Protein AF-A0AAJ2GIG4-F1 (afdb_monomer_lite)

Foldseek 3Di:
DDPDPPDPPPPPPPPPDDPVVVVVVVVVVVCVCPDPVNVVVVPDPDPPPPVVVCCPPVNDPDPVVVVVVVPDPDPPDDD

pLDDT: mean 77.64, std 16.42, range [34.06, 96.06]

Secondary structure (DSSP, 8-state):
---------------PPPHHHHHHHHHHHHHHHTSHHHHHHHTS------GGGGS-TTSSS-HHHHHHHHHS---PPP-

Structure (mmCIF, N/CA/C/O backbone):
data_AF-A0AAJ2GIG4-F1
#
_entry.id   AF-A0AAJ2GIG4-F1
#
loop_
_atom_site.group_PDB
_atom_site.id
_atom_site.type_symbol
_atom_site.label_atom_id
_atom_site.label_alt_id
_atom_site.label_comp_id
_atom_site.label_asym_id
_atom_site.label_entity_id
_atom_site.label_seq_id
_atom_site.pdbx_PDB_ins_code
_atom_site.Cartn_x
_atom_site.Cartn_y
_atom_site.Cartn_z
_atom_site.occupancy
_atom_site.B_iso_or_equiv
_atom_site.auth_seq_id
_atom_site.auth_comp_id
_atom_site.auth_asym_id
_atom_site.auth_atom_id
_atom_site.pdbx_PDB_model_num
ATOM 1 N N . MET A 1 1 ? 16.075 -10.225 5.363 1.00 34.06 1 MET A N 1
ATOM 2 C CA . MET A 1 1 ? 14.656 -10.233 5.770 1.00 34.06 1 MET A CA 1
ATOM 3 C C . MET A 1 1 ? 13.859 -10.026 4.499 1.00 34.06 1 MET A C 1
ATOM 5 O O . MET A 1 1 ? 13.996 -8.971 3.897 1.00 34.06 1 MET A O 1
ATOM 9 N N . ASP A 1 2 ? 13.187 -11.069 4.021 1.00 46.16 2 ASP A N 1
ATOM 10 C CA . ASP A 1 2 ? 12.388 -11.038 2.792 1.00 46.16 2 ASP A CA 1
ATOM 11 C C . ASP A 1 2 ? 10.950 -10.631 3.155 1.00 46.16 2 ASP A C 1
ATOM 13 O O . ASP A 1 2 ? 10.382 -11.174 4.102 1.00 46.16 2 ASP A O 1
ATOM 17 N N . LEU A 1 3 ? 10.414 -9.618 2.469 1.00 54.12 3 LEU A N 1
ATOM 18 C CA . LEU A 1 3 ? 9.098 -9.003 2.714 1.00 54.12 3 LEU A CA 1
ATOM 19 C C . LEU A 1 3 ? 8.132 -9.262 1.548 1.00 54.12 3 LEU A C 1
ATOM 21 O O . LEU A 1 3 ? 7.248 -8.455 1.258 1.00 54.12 3 LEU A O 1
ATOM 25 N N . SER A 1 4 ? 8.314 -10.378 0.850 1.00 51.88 4 SER A N 1
ATOM 26 C CA . SER A 1 4 ? 7.442 -10.785 -0.244 1.00 51.88 4 SER A CA 1
ATOM 27 C C . SER A 1 4 ? 6.057 -11.180 0.287 1.00 51.88 4 SER A C 1
ATOM 29 O O . SER A 1 4 ? 5.835 -12.307 0.721 1.00 51.88 4 SER A O 1
ATOM 31 N N . PHE A 1 5 ? 5.098 -10.249 0.237 1.00 54.25 5 PHE A N 1
ATOM 32 C CA . PHE A 1 5 ? 3.671 -10.534 0.411 1.00 54.25 5 PHE A CA 1
ATOM 33 C C . PHE A 1 5 ? 3.145 -11.231 -0.847 1.00 54.25 5 PHE A C 1
ATOM 35 O O . PHE A 1 5 ? 2.423 -10.645 -1.658 1.00 54.25 5 PHE A O 1
ATOM 42 N N . SER A 1 6 ? 3.535 -12.491 -1.033 1.00 48.41 6 SER A N 1
ATOM 43 C CA . SER A 1 6 ? 2.859 -13.381 -1.967 1.00 48.41 6 SER A CA 1
ATOM 44 C C . SER A 1 6 ? 1.437 -13.566 -1.468 1.00 48.41 6 SER A C 1
ATOM 46 O O . SER A 1 6 ? 1.206 -14.422 -0.630 1.00 48.41 6 SER A O 1
ATOM 48 N N . ARG A 1 7 ? 0.533 -12.731 -2.000 1.00 49.78 7 ARG A N 1
ATOM 49 C CA . ARG A 1 7 ? -0.903 -12.975 -2.152 1.00 49.78 7 ARG A CA 1
ATOM 50 C C . ARG A 1 7 ? -1.615 -13.301 -0.835 1.00 49.78 7 ARG A C 1
ATOM 52 O O . ARG A 1 7 ? -1.424 -14.356 -0.257 1.00 49.78 7 ARG A O 1
ATOM 59 N N . PHE A 1 8 ? -2.521 -12.422 -0.405 1.00 52.94 8 PHE A N 1
ATOM 60 C CA . PHE A 1 8 ? -3.605 -12.821 0.496 1.00 52.94 8 PHE A CA 1
ATOM 61 C C . PHE A 1 8 ? -4.288 -14.061 -0.111 1.00 52.94 8 PHE A C 1
ATOM 63 O O . PHE A 1 8 ? -5.089 -13.939 -1.038 1.00 52.94 8 PHE A O 1
ATOM 70 N N . GLU A 1 9 ? -3.897 -15.255 0.338 1.00 50.72 9 GLU A N 1
ATOM 71 C CA . GLU A 1 9 ? -4.638 -16.487 0.122 1.00 50.72 9 GLU A CA 1
ATOM 72 C C . GLU A 1 9 ? -6.023 -16.216 0.694 1.00 50.72 9 GLU A C 1
ATOM 74 O O . GLU A 1 9 ? -6.191 -15.981 1.890 1.00 50.72 9 GLU A O 1
ATOM 79 N N . ALA A 1 10 ? -7.015 -16.161 -0.189 1.00 53.47 10 ALA A N 1
ATOM 80 C CA . ALA A 1 10 ? -8.413 -16.037 0.179 1.00 53.47 10 ALA A CA 1
ATOM 81 C C . ALA A 1 10 ? -8.941 -17.395 0.667 1.00 53.47 10 ALA A C 1
ATOM 83 O O . ALA A 1 10 ? -10.029 -17.811 0.273 1.00 53.47 10 ALA A O 1
ATOM 84 N N . ASP A 1 11 ? -8.170 -18.100 1.499 1.00 49.56 11 ASP A N 1
ATOM 85 C CA . ASP A 1 11 ? -8.692 -19.233 2.248 1.00 49.56 11 ASP A CA 1
ATOM 86 C C . ASP A 1 11 ? -9.517 -18.661 3.404 1.00 49.56 11 ASP A C 1
ATOM 88 O O . ASP A 1 11 ? -9.042 -18.376 4.504 1.00 49.56 11 ASP A O 1
ATOM 92 N N . ALA A 1 12 ? -10.768 -18.340 3.081 1.00 55.44 12 ALA A N 1
ATOM 93 C CA . ALA A 1 12 ? -11.711 -17.658 3.951 1.00 55.44 12 ALA A CA 1
ATOM 94 C C . ALA A 1 12 ? -12.338 -18.614 4.976 1.00 55.44 12 ALA A C 1
ATOM 96 O O . ALA A 1 12 ? -13.544 -18.559 5.232 1.00 55.44 12 ALA A O 1
ATOM 97 N N . THR A 1 13 ? -11.538 -19.458 5.631 1.00 54.75 13 THR A N 1
ATOM 98 C CA . THR A 1 13 ? -11.913 -19.913 6.970 1.00 54.75 13 THR A CA 1
ATOM 99 C C . THR A 1 13 ? -11.791 -18.703 7.888 1.00 54.75 13 THR A C 1
ATOM 101 O O . THR A 1 13 ? -10.729 -18.420 8.442 1.00 54.75 13 THR A O 1
ATOM 104 N N . VAL A 1 14 ? -12.869 -17.922 7.983 1.00 58.88 14 VAL A N 1
ATOM 105 C CA . VAL A 1 14 ? -12.960 -16.763 8.873 1.00 58.88 14 VAL A CA 1
ATOM 106 C C . VAL A 1 14 ? -12.967 -17.292 10.301 1.00 58.88 14 VAL A C 1
ATOM 108 O O . VAL A 1 14 ? -14.015 -17.535 10.896 1.00 58.88 14 VAL A O 1
ATOM 111 N N . VAL A 1 15 ? -11.779 -17.517 10.855 1.00 64.62 15 VAL A N 1
ATOM 112 C CA . VAL A 1 15 ? -11.632 -17.711 12.291 1.00 64.62 15 VAL A CA 1
ATOM 113 C C . VAL A 1 15 ? -11.988 -16.370 12.916 1.00 64.62 15 VAL A C 1
ATOM 115 O O . VAL A 1 15 ? -11.251 -15.393 12.780 1.00 64.62 15 VAL A O 1
ATOM 118 N N . ALA A 1 16 ? -13.163 -16.300 13.541 1.00 74.62 16 ALA A N 1
ATOM 119 C CA . ALA A 1 16 ? -13.574 -15.117 14.278 1.00 74.62 16 ALA A CA 1
ATOM 120 C C . ALA A 1 16 ? -12.511 -14.828 15.346 1.00 74.62 16 ALA A C 1
ATOM 122 O O . ALA A 1 16 ? -12.269 -15.656 16.228 1.00 74.62 16 ALA A O 1
ATOM 123 N N . LEU A 1 17 ? -11.846 -13.671 15.245 1.00 80.75 17 LEU A N 1
ATOM 124 C CA . LEU A 1 17 ? -10.902 -13.261 16.275 1.00 80.75 17 LEU A CA 1
ATOM 125 C C . LEU A 1 17 ? -11.667 -13.065 17.590 1.00 80.75 17 LEU A C 1
ATOM 127 O O . LEU A 1 17 ? -12.749 -12.469 17.578 1.00 80.75 17 LEU A O 1
ATOM 131 N N . PRO A 1 18 ? -11.100 -13.498 18.728 1.00 90.25 18 PRO A N 1
ATOM 132 C CA . PRO A 1 18 ? -11.596 -13.087 20.031 1.00 90.25 18 PRO A CA 1
ATOM 133 C C . PRO A 1 18 ? -11.761 -11.555 20.083 1.00 90.25 18 PRO A C 1
ATOM 135 O O . PRO A 1 18 ? -10.884 -10.849 19.575 1.00 90.25 18 PRO A O 1
ATOM 138 N N . PRO A 1 19 ? -12.842 -11.021 20.684 1.00 89.50 19 PRO A N 1
ATOM 139 C CA . PRO A 1 19 ? -13.157 -9.590 20.633 1.00 89.50 19 PRO A CA 1
ATOM 140 C C . PRO A 1 19 ? -12.003 -8.678 21.067 1.00 89.50 19 PRO A C 1
ATOM 142 O O . PRO A 1 19 ? -11.679 -7.720 20.368 1.00 89.50 19 PRO A O 1
ATOM 145 N N . ASP A 1 20 ? -11.321 -9.018 22.160 1.00 91.88 20 ASP A N 1
ATOM 146 C CA . ASP A 1 20 ? -10.194 -8.229 22.674 1.00 91.88 20 ASP A CA 1
ATOM 147 C C . ASP A 1 20 ? -9.015 -8.194 21.694 1.00 91.88 20 ASP A C 1
ATOM 149 O O . ASP A 1 20 ? -8.364 -7.162 21.510 1.00 91.88 20 ASP A O 1
ATOM 153 N N . LEU A 1 21 ? -8.767 -9.309 21.003 1.00 89.12 21 LEU A N 1
ATOM 154 C CA . LEU A 1 21 ? -7.730 -9.390 19.982 1.00 89.12 21 LEU A CA 1
ATOM 155 C C . LEU A 1 21 ? -8.114 -8.576 18.742 1.00 89.12 21 LEU A C 1
ATOM 157 O O . LEU A 1 21 ? -7.261 -7.900 18.172 1.00 89.12 21 LEU A O 1
ATOM 161 N N . ALA A 1 22 ? -9.387 -8.587 18.345 1.00 89.69 22 ALA A N 1
ATOM 162 C CA . ALA A 1 22 ? -9.869 -7.755 17.247 1.00 89.69 22 ALA A CA 1
ATOM 163 C C . ALA A 1 22 ? -9.675 -6.259 17.551 1.00 89.69 22 ALA A C 1
ATOM 165 O O . ALA A 1 22 ? -9.154 -5.522 16.711 1.00 89.69 22 ALA A O 1
ATOM 166 N N . VAL A 1 23 ? -10.008 -5.819 18.770 1.00 93.44 23 VAL A N 1
ATOM 167 C CA . VAL A 1 23 ? -9.791 -4.432 19.218 1.00 93.44 23 VAL A CA 1
ATOM 168 C C . VAL A 1 23 ? -8.302 -4.074 19.204 1.00 93.44 23 VAL A C 1
ATOM 170 O O . VAL A 1 23 ? -7.929 -3.013 18.693 1.00 93.44 23 VAL A O 1
ATOM 173 N N . LEU A 1 24 ? -7.436 -4.970 19.688 1.00 95.06 24 LEU A N 1
ATOM 174 C CA . LEU A 1 24 ? -5.984 -4.783 19.633 1.00 95.06 24 LEU A CA 1
ATOM 175 C C . LEU A 1 24 ? -5.487 -4.623 18.186 1.00 95.06 24 LEU A C 1
ATOM 177 O O . LEU A 1 24 ? -4.725 -3.700 17.887 1.00 95.06 24 LEU A O 1
ATOM 181 N N . MET A 1 25 ? -5.932 -5.500 17.283 1.00 94.75 25 MET A N 1
ATOM 182 C CA . MET A 1 25 ? -5.548 -5.471 15.870 1.00 94.75 25 MET A CA 1
ATOM 183 C C . MET A 1 25 ? -5.995 -4.181 15.180 1.00 94.75 25 MET A C 1
ATOM 185 O O . MET A 1 25 ? -5.209 -3.597 14.434 1.00 94.75 25 MET A O 1
ATOM 189 N N . VAL A 1 26 ? -7.198 -3.682 15.480 1.00 94.56 26 VAL A N 1
ATOM 190 C CA . VAL A 1 26 ? -7.676 -2.383 14.979 1.00 94.56 26 VAL A CA 1
ATOM 191 C C . VAL A 1 26 ? -6.764 -1.247 15.446 1.00 94.56 26 VAL A C 1
ATOM 193 O O . VAL A 1 26 ? -6.359 -0.416 14.632 1.00 94.56 26 VAL A O 1
ATOM 196 N N . GLY A 1 27 ? -6.385 -1.223 16.728 1.00 94.81 27 GLY A N 1
ATOM 197 C CA . GLY A 1 27 ? -5.479 -0.202 17.266 1.00 94.81 27 GLY A CA 1
ATOM 198 C C . GLY A 1 27 ? -4.094 -0.227 16.612 1.00 94.81 27 GLY A C 1
ATOM 199 O O . GLY A 1 27 ? -3.549 0.821 16.252 1.00 94.81 27 GLY A O 1
ATOM 200 N N . ILE A 1 28 ? -3.543 -1.424 16.396 1.00 95.56 28 ILE A N 1
ATOM 201 C CA . ILE A 1 28 ? -2.263 -1.606 15.701 1.00 95.56 28 ILE A CA 1
ATOM 202 C C . ILE A 1 28 ? -2.373 -1.129 14.253 1.00 95.56 28 ILE A C 1
ATOM 204 O O . ILE A 1 28 ? -1.554 -0.315 13.825 1.00 95.56 28 ILE A O 1
ATOM 208 N N . ALA A 1 29 ? -3.397 -1.562 13.518 1.00 94.44 29 ALA A N 1
ATOM 209 C CA . ALA A 1 29 ? -3.611 -1.154 12.133 1.00 94.44 29 ALA A CA 1
ATOM 210 C C . ALA A 1 29 ? -3.760 0.370 12.007 1.00 94.44 29 ALA A C 1
ATOM 212 O O . ALA A 1 29 ? -3.110 0.982 11.158 1.00 94.44 29 ALA A O 1
ATOM 213 N N . ALA A 1 30 ? -4.530 1.001 12.899 1.00 94.12 30 ALA A N 1
ATOM 214 C CA . ALA A 1 30 ? -4.688 2.452 12.933 1.00 94.12 30 ALA A CA 1
ATOM 215 C C . ALA A 1 30 ? -3.351 3.170 13.173 1.00 94.12 30 ALA A C 1
ATOM 217 O O . ALA A 1 30 ? -3.029 4.135 12.477 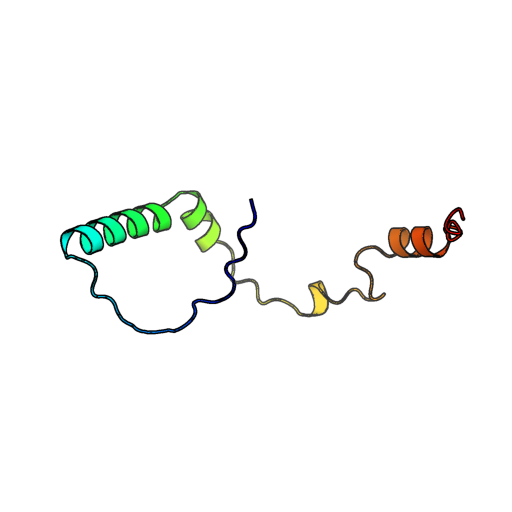1.00 94.12 30 ALA A O 1
ATOM 218 N N . ARG A 1 31 ? -2.525 2.681 14.109 1.00 95.38 31 ARG A N 1
ATOM 219 C CA . ARG A 1 31 ? -1.200 3.264 14.370 1.00 95.38 31 ARG A CA 1
ATOM 220 C C . ARG A 1 31 ? -0.245 3.091 13.190 1.00 95.38 31 ARG A C 1
ATOM 222 O O . ARG A 1 31 ? 0.517 4.013 12.904 1.00 95.38 31 ARG A O 1
ATOM 229 N N . GLN A 1 32 ? -0.281 1.943 12.517 1.00 96.00 32 GLN A N 1
ATOM 230 C CA . GLN A 1 32 ? 0.530 1.695 11.322 1.00 96.00 32 GLN A CA 1
ATOM 231 C C . GLN A 1 32 ? 0.113 2.621 10.172 1.00 96.00 32 GLN A C 1
ATOM 233 O O . GLN A 1 32 ? 0.970 3.270 9.569 1.00 96.00 32 GLN A O 1
ATOM 238 N N . ALA A 1 33 ? -1.194 2.763 9.935 1.00 91.44 33 ALA A N 1
ATOM 239 C CA . ALA A 1 33 ? -1.745 3.653 8.913 1.00 91.44 33 ALA A CA 1
ATOM 240 C C . ALA A 1 33 ? -1.446 5.138 9.186 1.00 91.44 33 ALA A C 1
ATOM 242 O O . ALA A 1 33 ? -1.222 5.905 8.254 1.00 91.44 33 ALA A O 1
ATOM 243 N N . ALA A 1 34 ? -1.394 5.538 10.459 1.00 94.94 34 ALA A N 1
ATOM 244 C CA . ALA A 1 34 ? -1.052 6.898 10.876 1.00 94.94 34 ALA A CA 1
ATOM 245 C C . ALA A 1 34 ? 0.461 7.138 11.054 1.00 94.94 34 ALA A C 1
ATOM 247 O O . ALA A 1 34 ? 0.867 8.210 11.507 1.00 94.94 34 ALA A O 1
ATOM 248 N N . SER A 1 35 ? 1.315 6.156 10.749 1.00 96.06 35 SER A N 1
ATOM 249 C CA . SER A 1 35 ? 2.764 6.321 10.884 1.00 96.06 35 SER A CA 1
ATOM 250 C C . SER A 1 35 ? 3.307 7.375 9.901 1.00 96.06 35 SER A C 1
ATOM 252 O O . SER A 1 35 ? 2.762 7.534 8.806 1.00 96.06 35 SER A O 1
ATOM 254 N N . PRO A 1 36 ? 4.411 8.078 10.230 1.00 95.69 36 PRO A N 1
ATOM 255 C CA . PRO A 1 36 ? 5.014 9.056 9.322 1.00 95.69 36 PRO A CA 1
ATOM 256 C C . PRO A 1 36 ? 5.337 8.477 7.939 1.00 95.69 36 PRO A C 1
ATOM 258 O O . PRO A 1 36 ? 5.075 9.118 6.926 1.00 95.69 36 PRO A O 1
ATOM 261 N N . THR A 1 37 ? 5.840 7.242 7.890 1.00 93.75 37 THR A N 1
ATOM 262 C CA . THR A 1 37 ? 6.134 6.538 6.637 1.00 93.75 37 THR A CA 1
ATOM 263 C C . THR A 1 37 ? 4.872 6.297 5.814 1.00 93.75 37 THR A C 1
ATOM 265 O O . THR A 1 37 ? 4.872 6.590 4.623 1.00 93.75 37 THR A 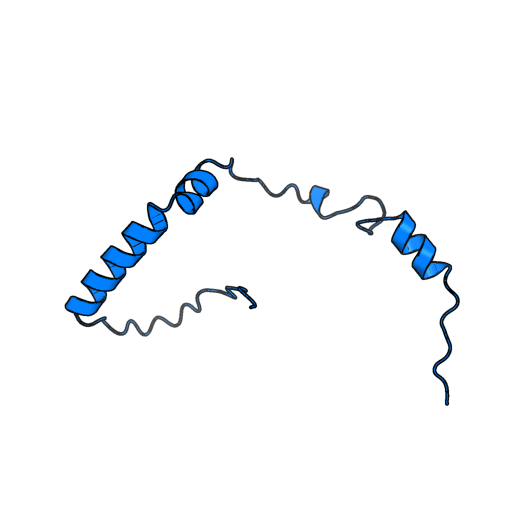O 1
ATOM 268 N N . ALA A 1 38 ? 3.784 5.821 6.431 1.00 91.81 38 ALA A N 1
ATOM 269 C CA . ALA A 1 38 ? 2.515 5.602 5.734 1.00 91.81 38 ALA A CA 1
ATOM 270 C C . ALA A 1 38 ? 1.918 6.913 5.199 1.00 91.81 38 ALA A C 1
ATOM 272 O O . ALA A 1 38 ? 1.440 6.956 4.067 1.00 91.81 38 ALA A O 1
ATOM 273 N N . LEU A 1 39 ? 2.017 8.001 5.969 1.00 94.44 39 LEU A N 1
ATOM 274 C CA . LEU A 1 39 ? 1.569 9.326 5.535 1.00 94.44 39 LEU A CA 1
ATOM 275 C C . LEU A 1 39 ? 2.383 9.862 4.354 1.00 94.44 39 LEU A C 1
ATOM 277 O O . LEU A 1 39 ? 1.806 10.440 3.434 1.00 94.44 39 LEU A O 1
ATOM 281 N N . VAL A 1 40 ? 3.708 9.684 4.356 1.00 94.38 40 VAL A N 1
ATOM 282 C CA . VAL A 1 40 ? 4.552 10.063 3.211 1.00 94.38 40 VAL A CA 1
ATOM 283 C C . VAL A 1 40 ? 4.240 9.183 1.999 1.00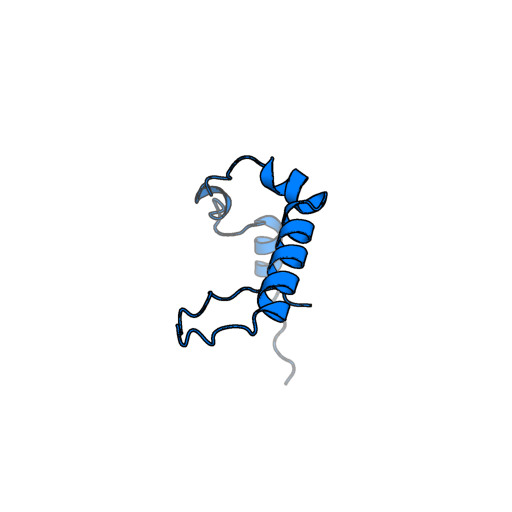 94.38 40 VAL A C 1
ATOM 285 O O . VAL A 1 40 ? 4.049 9.713 0.907 1.00 94.38 40 VAL A O 1
ATOM 288 N N . GLN A 1 41 ? 4.106 7.868 2.187 1.00 89.12 41 GLN A N 1
ATOM 289 C CA . GLN A 1 41 ? 3.801 6.920 1.113 1.00 89.12 41 GLN A CA 1
ATOM 290 C C . GLN A 1 41 ? 2.441 7.204 0.461 1.00 89.12 41 GLN A C 1
ATOM 292 O O . GLN A 1 41 ? 2.335 7.184 -0.761 1.00 89.12 41 GLN A O 1
ATOM 297 N N . GLY A 1 42 ? 1.411 7.522 1.253 1.00 87.31 42 GLY A N 1
ATOM 298 C CA . GLY A 1 42 ? 0.070 7.848 0.751 1.00 87.31 42 GLY A CA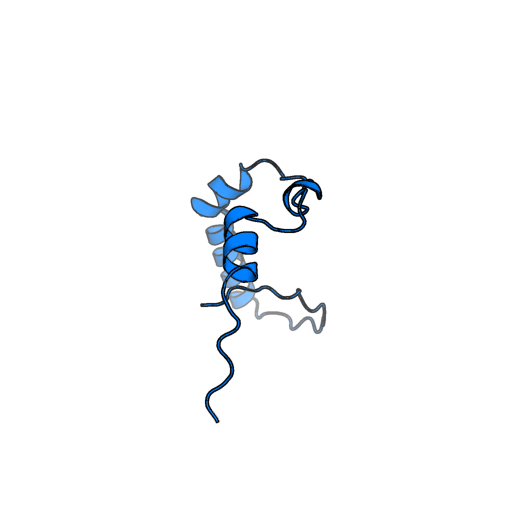 1
ATOM 299 C C . GLY A 1 42 ? -0.015 9.173 -0.012 1.00 87.31 42 GLY A C 1
ATOM 300 O O . GLY A 1 42 ? -0.994 9.411 -0.714 1.00 87.31 42 GLY A O 1
ATOM 301 N N . ARG A 1 43 ? 1.001 10.037 0.105 1.00 90.25 43 ARG A N 1
ATOM 302 C CA . ARG A 1 43 ? 1.120 11.277 -0.679 1.00 90.25 43 ARG A CA 1
ATOM 303 C C . ARG A 1 43 ? 1.823 11.073 -2.014 1.00 90.25 43 ARG A C 1
ATOM 305 O O . ARG A 1 43 ? 1.800 11.985 -2.839 1.00 90.25 43 ARG A O 1
ATOM 312 N N . LEU A 1 44 ? 2.472 9.926 -2.223 1.00 86.12 44 LEU A N 1
ATOM 313 C CA . LEU A 1 44 ? 3.069 9.638 -3.517 1.00 86.12 44 LEU A CA 1
ATOM 314 C C . LEU A 1 44 ? 1.950 9.510 -4.558 1.00 86.12 44 LEU A C 1
ATOM 316 O O . LEU A 1 44 ? 0.925 8.880 -4.281 1.00 86.12 44 LEU A O 1
ATOM 320 N N . PRO A 1 45 ? 2.118 10.105 -5.751 1.00 83.19 45 PRO A N 1
ATOM 321 C CA . PRO A 1 45 ? 1.160 9.915 -6.824 1.00 83.19 45 PRO A CA 1
ATOM 322 C C . PRO A 1 45 ? 1.045 8.422 -7.120 1.00 83.19 45 PRO A C 1
ATOM 324 O O . PRO A 1 45 ? 2.041 7.695 -7.077 1.00 83.19 45 PRO A O 1
ATOM 327 N N . SER A 1 46 ? -0.168 7.964 -7.434 1.00 73.62 46 SER A N 1
ATOM 328 C CA . SER A 1 46 ? -0.349 6.608 -7.940 1.00 73.62 46 SER A CA 1
ATOM 329 C C . SER A 1 46 ? 0.507 6.467 -9.196 1.00 73.62 46 SER A C 1
ATOM 331 O O . SER A 1 46 ? 0.263 7.127 -10.208 1.00 73.62 46 SER A O 1
ATOM 333 N N . ILE A 1 47 ? 1.573 5.673 -9.102 1.00 71.75 47 ILE A N 1
ATOM 334 C CA . ILE A 1 47 ? 2.437 5.406 -10.241 1.00 71.75 47 ILE A CA 1
ATOM 335 C C . ILE A 1 47 ? 1.649 4.457 -11.132 1.00 71.75 47 ILE A C 1
ATOM 337 O O . ILE A 1 47 ? 1.593 3.252 -10.880 1.00 71.75 47 ILE A O 1
ATOM 341 N N . THR A 1 4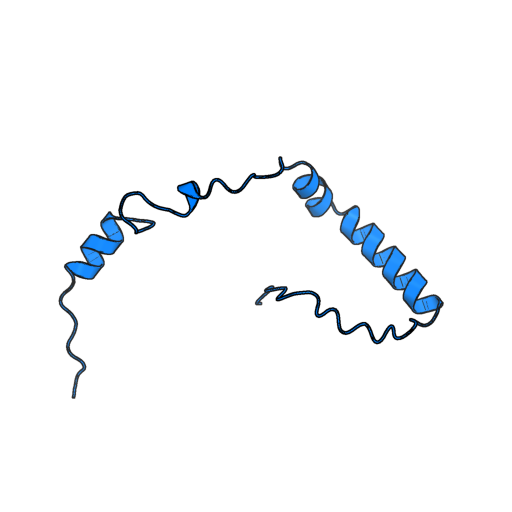8 ? 1.043 4.986 -12.192 1.00 69.38 48 THR A N 1
ATOM 342 C CA . THR A 1 48 ? 0.675 4.143 -13.324 1.00 69.38 48 THR A CA 1
ATOM 343 C C . THR A 1 48 ? 1.980 3.577 -13.853 1.00 69.38 48 THR A C 1
ATOM 345 O O . THR A 1 48 ? 2.767 4.300 -14.460 1.00 69.38 48 THR A O 1
ATOM 348 N N . LEU A 1 49 ? 2.238 2.301 -13.561 1.00 65.12 49 LEU A N 1
ATOM 349 C CA . LEU A 1 49 ? 3.380 1.556 -14.076 1.00 65.12 49 LEU A CA 1
ATOM 350 C C . LEU A 1 49 ? 3.383 1.682 -15.602 1.00 65.12 49 LEU A C 1
ATOM 352 O O . LEU A 1 49 ? 2.663 0.967 -16.304 1.00 65.12 49 LEU A O 1
ATOM 356 N N . GLN A 1 50 ? 4.177 2.615 -16.130 1.00 67.12 50 GLN A N 1
ATOM 357 C CA . GLN A 1 50 ? 4.439 2.654 -17.553 1.00 67.12 50 GLN A CA 1
ATOM 358 C C . GLN A 1 50 ? 5.238 1.396 -17.849 1.00 67.12 50 GLN A C 1
ATOM 360 O O . GLN A 1 50 ? 6.387 1.263 -17.441 1.00 67.12 50 GLN A O 1
ATOM 365 N N . ARG A 1 51 ? 4.608 0.451 -18.551 1.00 64.50 51 ARG A N 1
ATOM 366 C CA . ARG A 1 51 ? 5.212 -0.835 -18.923 1.00 64.50 51 ARG A CA 1
ATOM 367 C C . ARG A 1 51 ? 6.576 -0.649 -19.613 1.00 64.50 51 ARG A C 1
ATOM 369 O O . ARG A 1 51 ? 7.445 -1.497 -19.481 1.00 64.50 51 ARG A O 1
ATOM 376 N N . ALA A 1 52 ? 6.775 0.504 -20.259 1.00 67.81 52 ALA A N 1
ATOM 377 C CA . ALA A 1 52 ? 8.032 0.948 -20.852 1.00 67.81 52 ALA A CA 1
ATOM 378 C C . ALA A 1 52 ? 9.188 1.156 -19.848 1.00 67.81 52 ALA A C 1
ATOM 380 O O . ALA A 1 52 ? 10.333 0.916 -20.207 1.00 67.81 52 ALA A O 1
ATOM 381 N N . TRP A 1 53 ? 8.933 1.552 -18.594 1.00 68.00 53 TRP A N 1
ATOM 382 C CA . TRP A 1 53 ? 9.997 1.770 -17.594 1.00 68.00 53 TRP A CA 1
ATOM 383 C C . TRP A 1 53 ? 10.722 0.478 -17.206 1.00 68.00 53 TRP A C 1
ATOM 385 O O . TRP A 1 53 ? 11.892 0.515 -16.839 1.00 68.00 53 TRP A O 1
ATOM 395 N N . PHE A 1 54 ? 10.040 -0.661 -17.335 1.00 70.69 54 PHE A N 1
ATOM 396 C CA . PHE A 1 54 ? 10.601 -1.997 -17.123 1.00 70.69 54 PHE A CA 1
ATOM 397 C C . PHE A 1 54 ? 10.803 -2.766 -18.436 1.00 70.69 54 PHE A C 1
ATOM 399 O O . PHE A 1 54 ? 11.023 -3.974 -18.413 1.00 70.69 54 PHE A O 1
ATOM 406 N N . ALA A 1 55 ? 10.754 -2.075 -19.578 1.00 79.69 55 ALA A N 1
ATOM 407 C CA . ALA A 1 55 ? 11.072 -2.627 -20.890 1.00 79.69 55 ALA A CA 1
ATOM 408 C C . ALA A 1 55 ? 12.220 -1.813 -21.511 1.00 79.69 55 ALA A C 1
ATOM 410 O O . ALA A 1 55 ? 11.974 -0.938 -22.345 1.00 79.69 55 ALA A O 1
ATOM 411 N N . PRO A 1 56 ? 13.476 -2.052 -21.086 1.00 81.06 56 PRO A N 1
ATOM 412 C CA . PRO A 1 56 ? 14.625 -1.343 -21.632 1.00 81.06 56 PRO A CA 1
ATOM 413 C C . PRO A 1 56 ? 14.695 -1.532 -23.150 1.00 81.06 56 PRO A C 1
ATOM 415 O O . PRO A 1 56 ? 14.488 -2.643 -23.635 1.00 81.06 56 PRO A O 1
ATOM 418 N N . ALA A 1 57 ? 15.040 -0.480 -23.898 1.00 83.88 57 ALA A N 1
ATOM 419 C CA . ALA A 1 57 ? 15.085 -0.517 -25.366 1.00 83.88 57 ALA A CA 1
ATOM 420 C C . ALA A 1 57 ? 15.979 -1.641 -25.925 1.00 83.88 57 ALA A C 1
ATOM 422 O O . ALA A 1 57 ? 15.714 -2.178 -26.995 1.00 83.88 57 ALA A O 1
ATOM 423 N N . HIS A 1 58 ? 17.014 -2.019 -25.173 1.00 82.69 58 HIS A N 1
ATOM 424 C CA . HIS A 1 58 ? 17.971 -3.065 -25.532 1.00 82.69 58 HIS A CA 1
ATOM 425 C C . HIS A 1 58 ? 17.702 -4.402 -24.819 1.00 82.69 58 HIS A C 1
ATOM 427 O O . HIS A 1 58 ? 18.541 -5.294 -24.846 1.00 82.69 58 HIS A O 1
ATOM 433 N N . GLY A 1 59 ? 16.570 -4.539 -24.118 1.00 84.81 59 GLY A N 1
ATOM 434 C CA . GLY A 1 59 ? 16.232 -5.722 -23.316 1.00 84.81 59 GLY A CA 1
ATOM 435 C C . GLY A 1 59 ? 17.014 -5.853 -22.002 1.00 84.81 59 GLY A C 1
ATOM 436 O O . GLY A 1 59 ? 16.721 -6.733 -21.199 1.00 84.81 59 GLY A O 1
ATOM 437 N N . THR A 1 60 ? 17.974 -4.962 -21.745 1.00 86.12 60 THR A N 1
ATOM 438 C CA . THR A 1 60 ? 18.831 -4.971 -20.553 1.00 86.12 60 THR A CA 1
ATOM 439 C C . THR A 1 60 ? 18.706 -3.662 -19.790 1.00 86.12 60 THR A C 1
ATOM 441 O O . THR A 1 60 ? 18.765 -2.594 -20.397 1.00 86.12 60 THR A O 1
ATOM 444 N N . PHE A 1 61 ? 18.611 -3.718 -18.462 1.00 83.19 61 PHE A N 1
ATOM 445 C CA . PHE A 1 61 ? 18.544 -2.509 -17.633 1.00 83.19 61 PHE A CA 1
ATOM 446 C C . PHE A 1 61 ? 19.812 -1.639 -17.744 1.00 83.19 61 PHE A C 1
ATOM 448 O O . PHE A 1 61 ? 19.729 -0.416 -17.693 1.00 83.19 61 PHE A O 1
ATOM 455 N N . ASN A 1 62 ? 20.979 -2.262 -17.946 1.00 87.50 62 ASN A N 1
ATOM 456 C CA . ASN A 1 62 ? 22.248 -1.580 -18.186 1.00 87.50 62 ASN A CA 1
ATOM 457 C C . ASN A 1 62 ? 22.991 -2.259 -19.345 1.00 87.50 62 ASN A C 1
ATOM 459 O O . ASN A 1 62 ? 23.518 -3.360 -19.185 1.00 87.50 62 ASN A O 1
ATOM 463 N N . LEU A 1 63 ? 23.011 -1.593 -20.501 1.00 89.25 63 LEU A N 1
ATOM 464 C CA . LEU A 1 63 ? 23.607 -2.133 -21.723 1.00 89.25 63 LEU A CA 1
ATOM 465 C C . LEU A 1 63 ? 25.117 -2.364 -21.576 1.00 89.25 63 LEU A C 1
ATOM 467 O O . LEU A 1 63 ? 25.599 -3.443 -21.897 1.00 89.25 63 LEU A O 1
ATOM 471 N N . ALA A 1 64 ? 25.848 -1.402 -21.010 1.00 91.81 64 ALA A N 1
ATOM 472 C CA . ALA A 1 64 ? 27.301 -1.490 -20.871 1.00 91.81 64 ALA A CA 1
ATOM 473 C C . ALA A 1 64 ? 27.737 -2.689 -20.011 1.00 91.81 64 ALA A C 1
ATOM 475 O O . ALA A 1 64 ? 28.711 -3.370 -20.324 1.00 91.81 64 ALA A O 1
ATOM 476 N N . VAL A 1 65 ? 26.997 -2.982 -18.936 1.00 91.25 65 VAL A N 1
ATOM 477 C CA . VAL A 1 65 ? 27.265 -4.160 -18.095 1.00 91.25 65 VAL A CA 1
ATOM 478 C C . VAL A 1 65 ? 26.953 -5.454 -18.844 1.00 91.25 65 VAL A C 1
ATOM 480 O O . VAL A 1 65 ? 27.722 -6.408 -18.747 1.00 91.25 65 VAL A O 1
ATOM 483 N N . ALA A 1 66 ? 25.852 -5.498 -19.598 1.00 91.06 66 ALA A N 1
ATOM 484 C CA . ALA A 1 66 ? 25.501 -6.672 -20.391 1.00 91.06 66 ALA A CA 1
ATOM 485 C C . ALA A 1 66 ? 26.558 -6.971 -21.467 1.00 91.06 66 ALA A C 1
ATOM 487 O O . ALA A 1 66 ? 26.969 -8.120 -21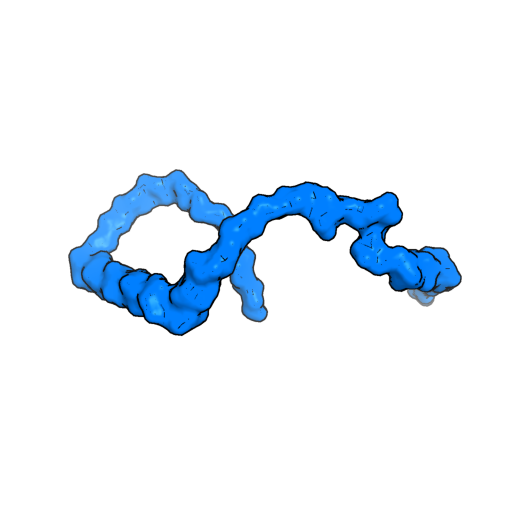.615 1.00 91.06 66 ALA A O 1
ATOM 488 N N . GLU A 1 67 ? 27.051 -5.941 -22.156 1.00 93.06 67 GLU A N 1
ATOM 489 C CA . GLU A 1 67 ? 28.135 -6.057 -23.137 1.00 93.06 67 GLU A CA 1
ATOM 490 C C . GLU A 1 67 ? 29.444 -6.515 -22.487 1.00 93.06 67 GLU A C 1
ATOM 492 O O . GLU A 1 67 ? 30.097 -7.423 -22.996 1.00 93.06 67 GLU A O 1
ATOM 497 N N . MET A 1 68 ? 29.801 -5.953 -21.328 1.00 93.81 68 MET A N 1
ATOM 498 C CA . MET A 1 68 ? 30.985 -6.370 -20.574 1.00 93.81 68 MET A CA 1
ATOM 499 C C . MET A 1 68 ? 30.913 -7.848 -20.159 1.00 93.81 68 MET A C 1
ATOM 501 O O . MET A 1 68 ? 31.909 -8.562 -20.266 1.00 93.81 68 MET A O 1
ATOM 505 N N . LEU A 1 69 ? 29.749 -8.317 -19.698 1.00 89.06 69 LEU A N 1
ATOM 506 C CA . LEU A 1 69 ? 29.538 -9.720 -19.327 1.00 89.06 69 LEU A CA 1
ATOM 507 C C . LEU A 1 69 ? 29.587 -10.647 -20.546 1.00 89.06 69 LEU A C 1
ATOM 509 O O . LEU A 1 69 ? 30.193 -11.709 -20.464 1.00 89.06 69 LEU A O 1
ATOM 513 N N . ALA A 1 70 ? 28.998 -10.240 -21.673 1.00 88.25 70 ALA A N 1
ATOM 514 C CA . ALA A 1 70 ? 29.021 -11.013 -22.915 1.00 88.25 70 ALA A CA 1
ATOM 515 C C . ALA A 1 70 ? 30.421 -11.078 -23.552 1.00 88.25 70 ALA A C 1
ATOM 517 O O . ALA A 1 70 ? 30.764 -12.072 -24.189 1.00 88.25 70 ALA A O 1
ATOM 518 N N . ALA A 1 71 ? 31.231 -10.032 -23.374 1.00 84.75 71 ALA A N 1
ATOM 519 C CA . ALA A 1 71 ? 32.620 -9.977 -23.822 1.00 84.75 71 ALA A CA 1
ATOM 520 C C . ALA A 1 71 ? 33.594 -10.680 -22.860 1.00 84.75 71 ALA A C 1
ATOM 522 O O . ALA A 1 71 ? 34.755 -10.899 -23.212 1.00 84.75 71 ALA A O 1
ATOM 523 N N . SER A 1 72 ? 33.150 -11.023 -21.646 1.00 75.75 72 SER A N 1
ATOM 524 C CA . SER A 1 72 ? 33.967 -11.774 -20.702 1.00 75.75 72 SER A CA 1
ATOM 525 C C . SER A 1 72 ? 34.107 -13.217 -21.195 1.00 75.75 72 SER A C 1
ATOM 527 O O . SER A 1 72 ? 33.093 -13.865 -21.463 1.00 75.75 72 SER A O 1
ATOM 529 N N . PRO A 1 73 ? 35.332 -13.756 -21.332 1.00 70.62 73 PRO A N 1
ATOM 530 C CA . PRO A 1 73 ? 35.499 -15.153 -21.690 1.00 70.62 73 PRO A CA 1
ATOM 531 C C . PRO A 1 73 ? 34.850 -16.011 -20.601 1.00 70.62 73 PRO A C 1
ATOM 533 O O . PRO A 1 73 ? 35.223 -15.920 -19.430 1.00 70.62 73 PRO A O 1
ATOM 536 N N . MET A 1 74 ? 33.874 -16.836 -20.997 1.00 62.12 74 MET A N 1
ATOM 537 C CA . MET A 1 74 ? 33.324 -17.904 -20.163 1.00 62.12 74 MET A CA 1
ATOM 538 C C . MET A 1 74 ? 34.494 -18.670 -19.550 1.00 62.12 74 MET A C 1
ATOM 540 O O . MET A 1 74 ? 35.250 -19.340 -20.254 1.00 62.12 74 MET A O 1
ATOM 544 N N . ARG A 1 75 ? 34.688 -18.520 -18.238 1.00 64.00 75 ARG A N 1
ATOM 545 C CA . ARG A 1 75 ? 35.680 -19.297 -17.506 1.00 64.00 75 ARG A CA 1
ATOM 546 C C . ARG A 1 75 ? 35.172 -20.734 -17.514 1.00 64.00 75 ARG A C 1
ATOM 548 O O . ARG A 1 75 ? 34.199 -21.039 -16.830 1.00 64.00 75 ARG A O 1
ATOM 555 N N . GLU A 1 76 ? 35.775 -21.563 -18.363 1.00 62.03 76 GLU A N 1
ATOM 556 C CA . GLU A 1 76 ? 35.528 -23.004 -18.407 1.00 62.03 76 GLU A CA 1
ATOM 557 C C . GLU A 1 76 ? 35.595 -23.564 -16.975 1.00 62.03 76 GLU A C 1
ATOM 559 O O . GLU A 1 76 ? 36.506 -23.191 -16.223 1.00 62.03 76 GLU A O 1
ATOM 564 N N . PRO A 1 77 ? 34.631 -24.405 -16.563 1.00 60.97 77 PRO A N 1
ATOM 565 C CA . PRO A 1 77 ? 34.667 -25.015 -15.244 1.00 60.97 77 PRO A CA 1
ATOM 566 C C . PRO A 1 77 ? 35.930 -25.878 -15.133 1.00 60.97 77 PRO A C 1
ATOM 568 O O . PRO A 1 77 ? 36.152 -26.770 -15.954 1.00 60.97 77 PRO A O 1
ATOM 571 N N . GLU A 1 78 ? 36.770 -25.596 -14.131 1.00 61.34 78 GLU A N 1
ATOM 572 C CA . GLU A 1 78 ? 37.892 -26.468 -13.771 1.00 61.34 78 GLU A CA 1
ATOM 573 C C . GLU A 1 78 ? 37.352 -27.880 -13.501 1.00 61.34 78 GLU A C 1
ATOM 575 O O . GLU A 1 78 ? 36.418 -28.055 -12.716 1.00 61.34 78 GLU A O 1
ATOM 580 N N . LYS A 1 79 ? 37.914 -28.858 -14.220 1.00 56.28 79 LYS A N 1
ATOM 581 C CA . LYS A 1 79 ? 37.664 -30.291 -14.036 1.00 56.28 79 LYS A CA 1
ATOM 582 C C . LYS A 1 79 ? 38.257 -30.805 -12.734 1.00 56.28 79 LYS A C 1
ATOM 584 O O . LYS A 1 79 ? 39.388 -30.382 -12.411 1.00 56.28 79 LYS A O 1
#

Sequence (79 aa):
MDLSFSRFEADATVVALPPDLAVLMVGIAARQAASPTALVQGRLPSITLQRAWFAPAHGTFNLAVAEMLAASPMREPEK

Radius of gyration: 23.34 Å; chains: 1; bounding box: 52×42×48 Å